Protein AF-A0A2E1BDR2-F1 (afdb_monomer)

Foldseek 3Di:
DDPDDDPDPVVVVVVVVVVVVVDDPVVVVVVVLVVCVVVVHPVVVVVVVVVCVVLVPDPQVVQVVVCVVVVHDGDDDPD

Structure (mmCIF, N/CA/C/O backbone):
data_AF-A0A2E1BDR2-F1
#
_entry.id   AF-A0A2E1BDR2-F1
#
loop_
_atom_site.group_PDB
_atom_site.id
_atom_site.type_symbol
_atom_site.label_atom_id
_atom_site.label_alt_id
_atom_site.label_comp_id
_atom_site.label_asym_id
_atom_site.label_entity_id
_atom_site.label_seq_id
_atom_site.pdbx_PDB_ins_code
_atom_site.Cartn_x
_atom_site.Cartn_y
_atom_site.Cartn_z
_atom_site.occupancy
_atom_site.B_iso_or_equiv
_atom_site.auth_seq_id
_atom_site.auth_comp_id
_atom_site.auth_asym_id
_atom_site.auth_atom_id
_atom_site.pdbx_PDB_model_num
ATOM 1 N N . PHE A 1 1 ? 15.204 10.442 -17.692 1.00 81.19 1 PHE A N 1
ATOM 2 C CA . PHE A 1 1 ? 15.560 9.219 -16.947 1.00 81.19 1 PHE A CA 1
ATOM 3 C C . PHE A 1 1 ? 14.738 8.077 -17.518 1.00 81.19 1 PHE A C 1
ATOM 5 O O . PHE A 1 1 ? 13.563 8.298 -17.784 1.00 81.19 1 PHE A O 1
ATOM 12 N N . ALA A 1 2 ? 15.350 6.920 -17.755 1.00 92.00 2 ALA A N 1
ATOM 13 C CA . ALA A 1 2 ? 14.680 5.698 -18.194 1.00 92.00 2 ALA A CA 1
ATOM 14 C C . ALA A 1 2 ? 15.250 4.533 -17.376 1.00 92.00 2 ALA A C 1
ATOM 16 O O . ALA A 1 2 ? 16.449 4.532 -17.102 1.00 92.00 2 ALA A O 1
ATOM 17 N N . ALA A 1 3 ? 14.396 3.595 -16.961 1.00 91.06 3 ALA A N 1
ATOM 18 C CA . ALA A 1 3 ? 14.826 2.411 -16.214 1.00 91.06 3 ALA A CA 1
ATOM 19 C C . ALA A 1 3 ? 15.584 1.409 -17.105 1.00 91.06 3 ALA A C 1
ATOM 21 O O . ALA A 1 3 ? 16.490 0.745 -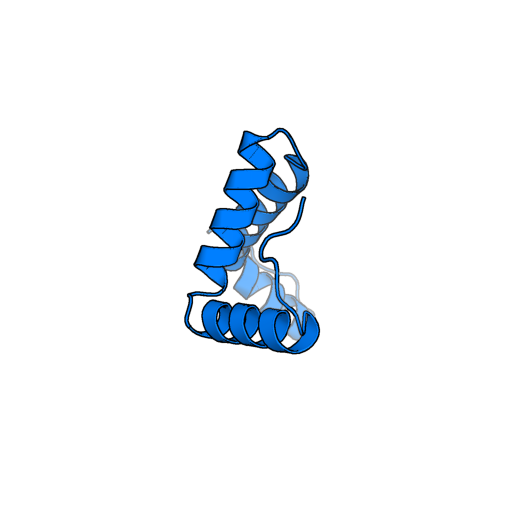16.624 1.00 91.06 3 ALA A O 1
ATOM 22 N N . GLU A 1 4 ? 15.239 1.359 -18.395 1.00 96.00 4 GLU A N 1
ATOM 23 C CA . GLU A 1 4 ? 15.799 0.468 -19.415 1.00 96.00 4 GLU A CA 1
ATOM 24 C C . GLU A 1 4 ? 15.718 1.187 -20.777 1.00 96.00 4 GLU A C 1
ATOM 26 O O . GLU A 1 4 ? 14.800 1.987 -20.998 1.00 96.00 4 GLU A O 1
ATOM 31 N N . ILE A 1 5 ? 16.655 0.922 -21.694 1.00 96.56 5 ILE A N 1
ATOM 32 C CA . ILE A 1 5 ? 16.582 1.369 -23.095 1.00 96.56 5 ILE A CA 1
ATOM 33 C C . ILE A 1 5 ? 16.461 0.121 -23.969 1.00 96.56 5 ILE A C 1
ATOM 35 O O . ILE A 1 5 ? 17.374 -0.697 -23.991 1.00 96.56 5 ILE A O 1
ATOM 39 N N . ALA A 1 6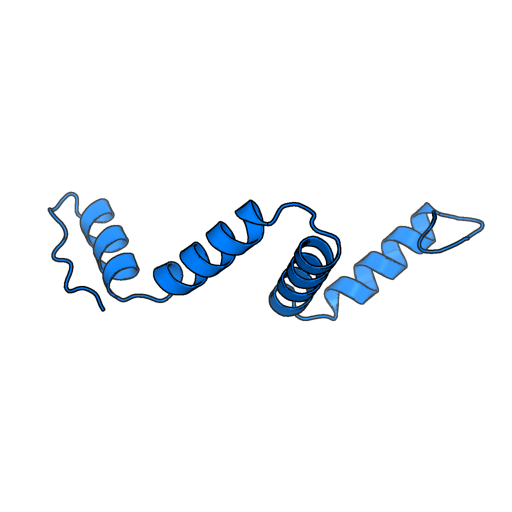 ? 15.355 -0.001 -24.703 1.00 97.44 6 ALA A N 1
ATOM 40 C CA . ALA A 1 6 ? 15.066 -1.152 -25.555 1.00 97.44 6 ALA A CA 1
ATOM 41 C C . ALA A 1 6 ? 14.432 -0.718 -26.884 1.00 97.44 6 ALA A C 1
ATOM 43 O O . ALA A 1 6 ? 13.758 0.312 -26.944 1.00 97.44 6 ALA A O 1
ATOM 44 N N . GLU A 1 7 ? 14.628 -1.521 -27.935 1.00 97.75 7 GLU A N 1
ATOM 45 C CA . GLU A 1 7 ? 13.996 -1.297 -29.246 1.00 97.75 7 GLU A CA 1
ATOM 46 C C . GLU A 1 7 ? 12.467 -1.444 -29.174 1.00 97.75 7 GLU A C 1
ATOM 48 O O . GLU A 1 7 ? 11.744 -0.643 -29.764 1.00 97.75 7 GLU A O 1
ATOM 53 N N . ASP A 1 8 ? 11.975 -2.411 -28.392 1.00 98.00 8 ASP A N 1
ATOM 54 C CA . ASP A 1 8 ? 10.560 -2.550 -28.036 1.00 98.00 8 ASP A CA 1
ATOM 55 C C . ASP A 1 8 ? 10.358 -2.240 -26.546 1.00 98.00 8 ASP A C 1
ATOM 57 O O . ASP A 1 8 ? 10.511 -3.090 -25.665 1.00 98.00 8 ASP A O 1
ATOM 61 N N . ALA A 1 9 ? 9.987 -0.992 -26.260 1.00 97.75 9 ALA A N 1
ATOM 62 C CA . ALA A 1 9 ? 9.731 -0.530 -24.899 1.00 97.75 9 ALA A CA 1
ATOM 63 C C . ALA A 1 9 ? 8.546 -1.245 -24.229 1.00 97.75 9 ALA A C 1
ATOM 65 O O . ALA A 1 9 ? 8.505 -1.342 -23.003 1.00 97.75 9 ALA A O 1
ATOM 66 N N . ARG A 1 10 ? 7.571 -1.741 -25.007 1.00 97.88 10 ARG A N 1
ATOM 67 C CA . ARG A 1 10 ? 6.415 -2.449 -24.450 1.00 97.88 10 ARG A CA 1
ATOM 68 C C . ARG A 1 10 ? 6.839 -3.825 -23.967 1.00 97.88 10 ARG A C 1
ATOM 70 O O . ARG A 1 10 ? 6.488 -4.177 -22.846 1.00 97.88 10 ARG A O 1
ATOM 77 N N . ALA A 1 11 ? 7.581 -4.570 -24.785 1.00 98.31 11 ALA A N 1
ATOM 78 C CA . ALA A 1 11 ? 8.118 -5.869 -24.387 1.00 98.31 11 ALA A CA 1
ATOM 79 C C . ALA A 1 11 ? 8.973 -5.740 -23.115 1.00 98.31 11 ALA A C 1
ATOM 81 O O . ALA A 1 11 ? 8.676 -6.391 -22.118 1.00 98.31 11 ALA A O 1
ATOM 82 N N . ALA A 1 12 ? 9.911 -4.786 -23.094 1.00 98.06 12 ALA A N 1
ATOM 83 C CA . ALA A 1 12 ? 10.757 -4.536 -21.927 1.00 98.06 12 ALA A CA 1
ATOM 84 C C . ALA A 1 12 ? 9.956 -4.176 -20.659 1.00 98.06 12 ALA A C 1
ATOM 86 O O . ALA A 1 12 ? 10.284 -4.622 -19.563 1.00 98.06 12 ALA A O 1
ATOM 87 N N . ALA A 1 13 ? 8.875 -3.398 -20.785 1.00 97.88 13 ALA A N 1
ATOM 88 C CA . ALA A 1 13 ? 8.014 -3.081 -19.646 1.00 97.88 13 ALA A CA 1
ATOM 89 C C . ALA A 1 13 ? 7.298 -4.319 -19.077 1.00 97.88 13 ALA A C 1
ATOM 91 O O . ALA A 1 13 ? 7.139 -4.413 -17.858 1.00 97.88 13 ALA A O 1
ATOM 92 N N . PHE A 1 14 ? 6.876 -5.260 -19.930 1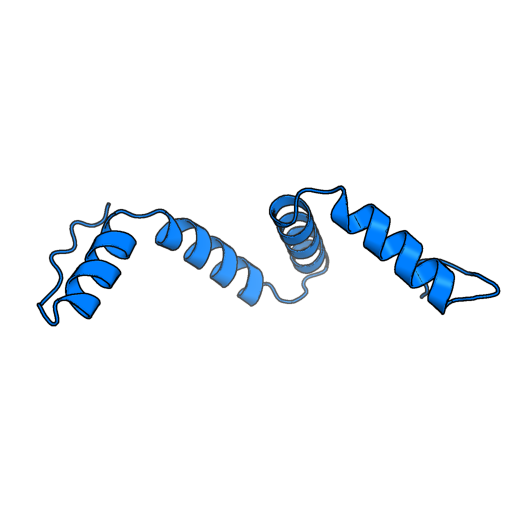.00 98.19 14 PHE A N 1
ATOM 93 C CA . PHE A 1 14 ? 6.286 -6.523 -19.475 1.00 98.19 14 PHE A CA 1
ATOM 94 C C . PHE A 1 14 ? 7.324 -7.428 -18.814 1.00 98.19 14 PHE A C 1
ATOM 96 O O . PHE A 1 14 ? 7.032 -7.966 -17.753 1.00 98.19 14 PHE A O 1
ATOM 103 N N . ASP A 1 15 ? 8.542 -7.504 -19.348 1.00 97.75 15 ASP A N 1
ATOM 104 C CA . ASP A 1 15 ? 9.621 -8.282 -18.729 1.00 97.75 15 ASP A CA 1
ATOM 105 C C . ASP A 1 15 ? 9.970 -7.749 -17.325 1.00 97.75 15 ASP A C 1
ATOM 107 O O . ASP A 1 15 ? 10.129 -8.515 -16.371 1.00 97.75 15 ASP A O 1
ATOM 111 N N . ILE A 1 16 ? 10.019 -6.419 -17.159 1.00 96.75 16 ILE A N 1
ATOM 112 C CA . ILE A 1 16 ? 10.204 -5.777 -15.847 1.00 96.75 16 ILE A CA 1
ATOM 113 C C . ILE A 1 16 ? 9.041 -6.116 -14.904 1.00 96.75 16 ILE A C 1
ATOM 115 O O . ILE A 1 16 ? 9.266 -6.415 -13.727 1.00 96.75 16 ILE A O 1
ATOM 119 N N . ALA A 1 17 ? 7.800 -6.063 -15.397 1.00 95.94 17 ALA A N 1
ATOM 120 C CA . ALA A 1 17 ? 6.625 -6.401 -14.600 1.00 95.94 17 ALA A CA 1
ATOM 121 C C . ALA A 1 17 ? 6.651 -7.871 -14.154 1.00 95.94 17 ALA A C 1
ATOM 123 O O . ALA A 1 17 ? 6.427 -8.144 -12.975 1.00 95.94 17 ALA A O 1
ATOM 124 N N . ASP A 1 18 ? 7.000 -8.797 -15.047 1.00 97.31 18 ASP A N 1
ATOM 125 C CA . ASP A 1 18 ? 7.132 -10.222 -14.738 1.00 97.31 18 ASP A CA 1
ATOM 126 C C . ASP A 1 18 ? 8.215 -10.470 -13.680 1.00 97.31 18 ASP A C 1
ATOM 128 O O . ASP A 1 18 ? 8.000 -11.224 -12.727 1.00 97.31 18 ASP A O 1
ATOM 132 N N . GLY A 1 19 ? 9.345 -9.761 -13.766 1.00 95.44 19 GLY A N 1
ATOM 133 C CA . GLY A 1 19 ? 10.371 -9.773 -12.723 1.00 95.44 19 GLY A CA 1
ATOM 134 C C . GLY A 1 19 ? 9.849 -9.279 -11.368 1.00 95.44 19 GLY A C 1
ATOM 135 O O . GLY A 1 19 ? 10.131 -9.885 -10.332 1.00 95.44 19 GLY A O 1
ATOM 136 N N . ALA A 1 20 ? 9.041 -8.216 -11.356 1.00 94.19 20 ALA A N 1
ATOM 137 C CA . ALA A 1 20 ? 8.439 -7.691 -10.132 1.00 94.19 20 ALA A CA 1
ATOM 138 C C . ALA A 1 20 ? 7.438 -8.673 -9.500 1.00 94.19 20 ALA A C 1
ATOM 140 O O . ALA A 1 20 ? 7.379 -8.770 -8.272 1.00 94.19 20 ALA A O 1
ATOM 141 N N . LEU A 1 21 ? 6.697 -9.444 -10.306 1.00 95.50 21 LEU A N 1
ATOM 142 C CA . LEU A 1 21 ? 5.763 -10.467 -9.816 1.00 95.50 21 LEU A CA 1
ATOM 143 C C . LEU A 1 21 ? 6.461 -11.596 -9.043 1.00 95.50 21 LEU A C 1
ATOM 145 O O . LEU A 1 21 ? 5.838 -12.221 -8.186 1.00 95.50 21 LEU A O 1
ATOM 149 N N . ALA A 1 22 ? 7.751 -11.839 -9.293 1.00 94.75 22 ALA A N 1
ATOM 150 C CA . ALA A 1 22 ? 8.546 -12.813 -8.544 1.00 94.75 22 ALA A CA 1
ATOM 151 C C . ALA A 1 22 ? 8.998 -12.310 -7.154 1.00 94.75 22 ALA 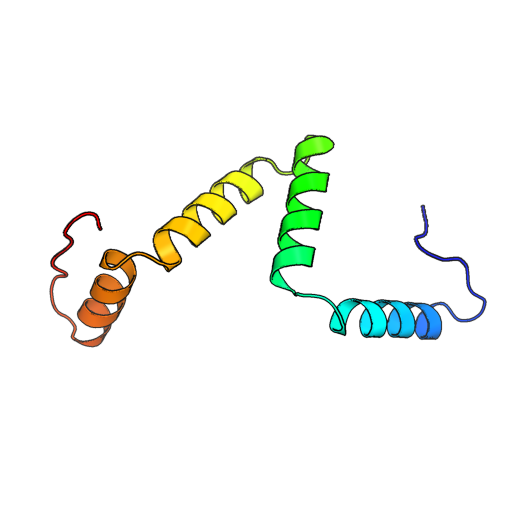A C 1
ATOM 153 O O . ALA A 1 22 ? 9.610 -13.060 -6.390 1.00 94.75 22 ALA A O 1
ATOM 154 N N . THR A 1 23 ? 8.714 -11.051 -6.809 1.00 94.31 23 THR A N 1
ATOM 155 C CA . THR A 1 23 ? 9.094 -10.438 -5.528 1.00 94.31 23 THR A CA 1
ATOM 156 C C . THR A 1 23 ? 7.931 -10.419 -4.535 1.00 94.31 23 THR A C 1
ATOM 158 O O . THR A 1 23 ? 6.761 -10.529 -4.898 1.00 94.31 23 THR A O 1
ATOM 161 N N . SER A 1 24 ? 8.232 -10.243 -3.245 1.00 94.00 24 SER A N 1
ATOM 162 C CA . SER A 1 24 ? 7.189 -9.931 -2.264 1.00 94.00 24 SER A CA 1
ATOM 163 C C . SER A 1 24 ? 6.638 -8.530 -2.528 1.00 94.00 24 SER A C 1
ATOM 165 O O . SER A 1 24 ? 7.363 -7.547 -2.371 1.00 94.00 24 SER A O 1
ATOM 167 N N . ALA A 1 25 ? 5.346 -8.432 -2.854 1.00 89.88 25 ALA A N 1
ATOM 168 C CA . ALA A 1 25 ? 4.672 -7.149 -3.068 1.00 89.88 25 ALA A CA 1
ATOM 169 C C . ALA A 1 25 ? 4.852 -6.197 -1.873 1.00 89.88 25 ALA A C 1
ATOM 171 O O . ALA A 1 25 ? 5.122 -5.014 -2.060 1.00 89.88 25 ALA A O 1
ATOM 172 N N . TYR A 1 26 ? 4.806 -6.732 -0.648 1.00 87.44 26 TYR A N 1
ATOM 173 C CA . TYR A 1 26 ? 5.014 -5.951 0.571 1.00 87.44 26 TYR A CA 1
ATOM 174 C C . TYR A 1 26 ? 6.453 -5.430 0.701 1.00 87.44 26 TYR A C 1
ATOM 176 O O . TYR A 1 26 ? 6.673 -4.290 1.100 1.00 87.44 26 TYR A O 1
ATOM 184 N N . ALA A 1 27 ? 7.449 -6.240 0.327 1.00 89.75 27 ALA A N 1
ATOM 185 C CA . ALA A 1 27 ? 8.844 -5.804 0.348 1.00 89.75 27 ALA A CA 1
ATOM 186 C C . ALA A 1 27 ? 9.106 -4.710 -0.699 1.00 89.75 27 ALA A C 1
ATOM 188 O O . ALA A 1 27 ? 9.777 -3.723 -0.400 1.00 89.75 27 ALA A O 1
ATOM 189 N N . THR A 1 28 ? 8.545 -4.863 -1.900 1.00 92.88 28 THR A N 1
ATOM 190 C CA . THR A 1 28 ? 8.644 -3.886 -2.993 1.00 92.88 28 THR A CA 1
ATOM 191 C C . THR A 1 28 ? 7.975 -2.563 -2.623 1.00 92.88 28 THR A C 1
ATOM 193 O O . THR A 1 28 ? 8.547 -1.495 -2.844 1.00 92.88 28 THR A O 1
ATOM 196 N N . GLU A 1 29 ? 6.808 -2.623 -1.984 1.00 88.7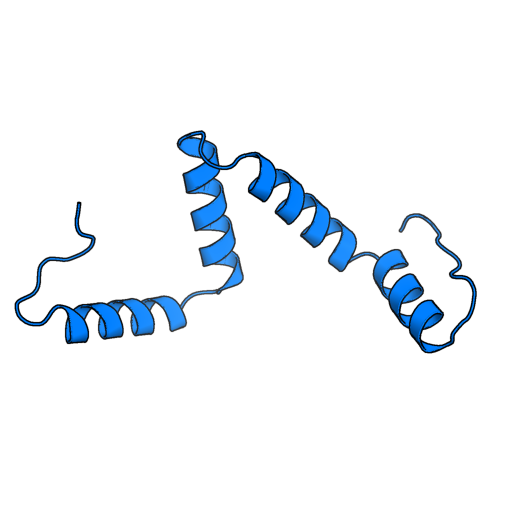5 29 GLU A N 1
ATOM 197 C CA . GLU A 1 29 ? 6.115 -1.452 -1.450 1.00 88.75 29 GLU A CA 1
ATOM 198 C C . GLU A 1 29 ? 6.957 -0.735 -0.378 1.00 88.75 29 GLU A C 1
ATOM 200 O O . GLU A 1 29 ? 7.215 0.462 -0.503 1.00 88.75 29 GLU A O 1
ATOM 205 N N . ILE A 1 30 ? 7.481 -1.462 0.619 1.00 87.31 30 ILE A N 1
ATOM 206 C CA . ILE A 1 30 ? 8.364 -0.894 1.655 1.00 87.31 30 ILE A CA 1
ATOM 207 C C . ILE A 1 30 ? 9.618 -0.260 1.041 1.00 87.31 30 ILE A C 1
ATOM 209 O O . ILE A 1 30 ? 10.018 0.832 1.447 1.00 87.31 30 ILE A O 1
ATOM 213 N N . ALA A 1 31 ? 10.242 -0.912 0.059 1.00 91.06 31 ALA A N 1
ATOM 214 C CA . ALA A 1 31 ? 11.424 -0.376 -0.607 1.00 91.06 31 ALA A CA 1
ATOM 215 C C . ALA A 1 31 ? 11.112 0.947 -1.322 1.00 91.06 31 ALA A C 1
ATOM 217 O O . ALA A 1 31 ? 11.879 1.907 -1.216 1.00 91.06 31 ALA A O 1
ATOM 218 N N . LYS A 1 32 ? 9.961 1.040 -2.000 1.00 89.44 32 LYS A N 1
ATOM 219 C CA . LYS A 1 32 ? 9.529 2.273 -2.672 1.00 89.44 32 LYS A CA 1
ATOM 220 C C . LYS A 1 32 ? 9.312 3.416 -1.680 1.00 89.44 32 LYS A C 1
ATOM 222 O O . LYS A 1 32 ? 9.745 4.544 -1.916 1.00 89.44 32 LYS A O 1
ATOM 227 N N . TYR A 1 33 ? 8.703 3.088 -0.555 1.00 86.75 33 TYR A N 1
ATOM 228 C CA . TYR A 1 33 ? 8.486 3.961 0.587 1.00 86.75 33 TYR A CA 1
ATOM 229 C C . TYR A 1 33 ? 9.801 4.496 1.186 1.00 86.75 33 TYR A C 1
ATOM 231 O O . TYR A 1 33 ? 9.964 5.707 1.357 1.00 86.75 33 TYR A O 1
ATOM 239 N N . MET A 1 34 ? 10.791 3.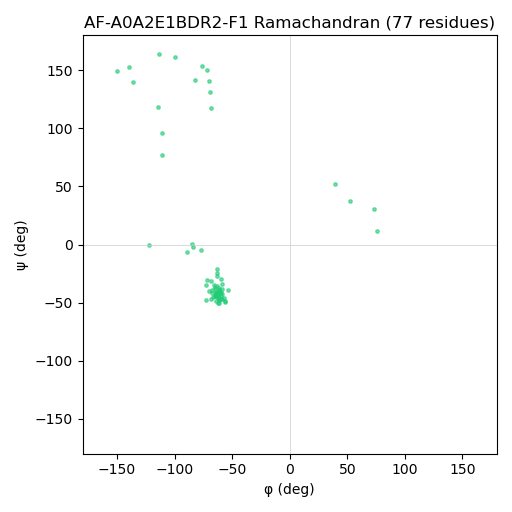625 1.404 1.00 85.62 34 MET A N 1
ATOM 240 C CA . MET A 1 34 ? 12.129 4.020 1.864 1.00 85.62 34 MET A CA 1
ATOM 241 C C . MET A 1 34 ? 12.829 4.980 0.891 1.00 85.62 34 MET A C 1
ATOM 243 O O . MET A 1 34 ? 13.452 5.946 1.335 1.00 85.62 34 MET A O 1
ATOM 247 N N . LEU A 1 35 ? 12.707 4.748 -0.422 1.00 87.88 35 LEU A N 1
ATOM 248 C CA . LEU A 1 35 ? 13.267 5.642 -1.439 1.00 87.88 35 LEU A CA 1
ATOM 249 C C . LEU A 1 35 ? 12.626 7.032 -1.369 1.00 87.88 35 LEU A C 1
ATOM 251 O O . LEU A 1 35 ? 13.351 8.020 -1.276 1.00 87.88 35 LEU A O 1
ATOM 255 N N . HIS A 1 36 ? 11.293 7.118 -1.346 1.00 86.56 36 HIS A N 1
ATOM 256 C CA . HIS A 1 36 ? 10.596 8.404 -1.230 1.00 86.56 36 HIS A CA 1
ATOM 257 C C . HIS A 1 36 ? 11.036 9.174 0.019 1.00 86.56 36 HIS A C 1
ATOM 259 O O . HIS A 1 36 ? 11.479 10.320 -0.085 1.00 86.56 36 HIS A O 1
ATOM 265 N N . ALA A 1 37 ? 11.052 8.510 1.178 1.00 84.06 37 ALA A N 1
ATOM 266 C CA . ALA A 1 37 ? 11.509 9.112 2.426 1.00 84.06 37 ALA A CA 1
ATOM 267 C C . ALA A 1 37 ? 12.949 9.651 2.331 1.00 84.06 37 ALA A C 1
ATOM 269 O O . ALA A 1 37 ? 13.212 10.781 2.754 1.00 84.06 37 ALA A O 1
ATOM 270 N N . GLY A 1 38 ? 13.865 8.861 1.756 1.00 84.50 38 GLY A N 1
ATOM 271 C CA . GLY A 1 38 ? 15.276 9.214 1.585 1.00 84.50 38 GLY A CA 1
ATOM 272 C C . GLY A 1 38 ? 15.502 10.421 0.672 1.00 84.50 38 GLY A C 1
ATOM 273 O O . GLY A 1 38 ? 16.362 11.249 0.964 1.00 84.50 38 GLY A O 1
ATOM 274 N N . PHE A 1 39 ? 14.690 10.574 -0.378 1.00 88.12 39 PHE A N 1
ATOM 275 C CA . PHE A 1 39 ? 14.718 11.742 -1.269 1.00 88.12 39 PHE A CA 1
ATOM 276 C C . PHE A 1 39 ? 13.889 12.931 -0.755 1.00 88.12 39 PHE A C 1
ATOM 278 O O . PHE A 1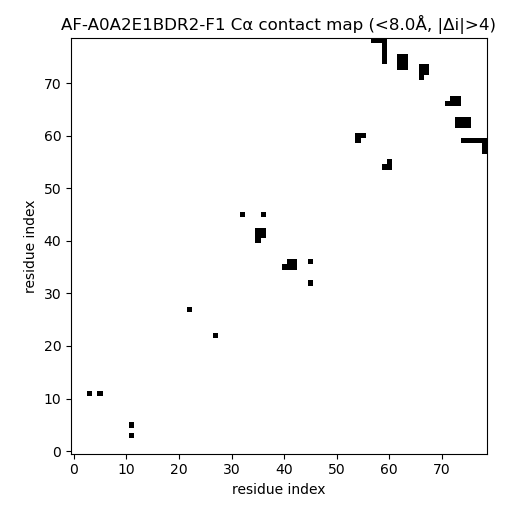 39 ? 13.862 13.988 -1.380 1.00 88.12 39 PHE A O 1
ATOM 285 N N . GLY A 1 40 ? 13.249 12.795 0.410 1.00 84.25 40 GLY A N 1
ATOM 286 C CA . GLY A 1 40 ? 12.398 13.834 0.988 1.00 84.25 40 GLY A CA 1
ATOM 287 C C . GLY A 1 40 ? 11.031 13.969 0.317 1.00 84.25 40 GLY A C 1
ATOM 288 O O . GLY A 1 40 ? 10.317 14.926 0.606 1.00 84.25 40 GLY A O 1
ATOM 289 N N . GLU A 1 41 ? 10.659 13.013 -0.527 1.00 82.31 41 GLU A N 1
ATOM 290 C CA . GLU A 1 41 ? 9.347 12.926 -1.153 1.00 82.31 41 GLU A CA 1
ATOM 291 C C . GLU A 1 41 ? 8.342 12.270 -0.200 1.00 82.31 41 GLU A C 1
ATOM 293 O O . GLU A 1 41 ? 8.675 11.341 0.534 1.00 82.31 41 GLU A O 1
ATOM 298 N N . ASP A 1 42 ? 7.112 12.784 -0.212 1.00 78.81 42 ASP A N 1
ATOM 299 C CA . ASP A 1 42 ? 5.916 12.181 0.389 1.00 78.81 42 ASP A CA 1
ATOM 300 C C . ASP A 1 42 ? 6.112 11.480 1.752 1.00 78.81 42 ASP A C 1
ATOM 302 O O . ASP A 1 42 ? 5.738 10.330 1.992 1.00 78.81 42 ASP A O 1
ATOM 306 N N . ARG A 1 43 ? 6.716 12.203 2.701 1.00 77.25 43 ARG A N 1
ATOM 307 C CA . ARG A 1 43 ? 6.904 11.704 4.074 1.00 77.25 43 ARG A CA 1
ATOM 308 C C . ARG A 1 43 ? 5.578 11.451 4.799 1.00 77.25 43 ARG A C 1
ATOM 310 O O . ARG A 1 43 ? 5.562 10.702 5.772 1.00 77.25 43 ARG A O 1
ATOM 317 N N . ALA A 1 44 ? 4.487 12.076 4.355 1.00 83.88 44 ALA A N 1
ATOM 318 C CA . ALA A 1 44 ? 3.158 11.865 4.917 1.00 83.88 44 ALA A CA 1
ATOM 319 C C . ALA A 1 44 ? 2.650 10.450 4.605 1.00 83.88 44 ALA A C 1
ATOM 321 O O . ALA A 1 44 ? 2.264 9.743 5.537 1.00 83.88 44 ALA A O 1
ATOM 322 N N . ALA A 1 45 ? 2.776 9.988 3.354 1.00 80.56 45 ALA A N 1
ATOM 323 C CA . ALA A 1 45 ? 2.372 8.636 2.964 1.00 80.56 45 ALA A CA 1
ATOM 324 C C . ALA A 1 45 ? 3.103 7.537 3.755 1.00 80.56 45 ALA A C 1
ATOM 326 O O . ALA A 1 45 ? 2.511 6.515 4.107 1.00 80.56 45 ALA A O 1
ATOM 327 N N . MET A 1 46 ? 4.373 7.761 4.114 1.00 81.31 46 MET A N 1
ATOM 328 C CA . MET A 1 46 ? 5.125 6.857 4.995 1.00 81.31 46 MET A CA 1
ATOM 329 C C . MET A 1 46 ? 4.499 6.715 6.379 1.00 81.31 46 MET A C 1
ATOM 331 O O . MET A 1 46 ? 4.360 5.606 6.898 1.00 81.31 46 MET A O 1
ATOM 335 N N . ILE A 1 47 ? 4.154 7.847 6.994 1.00 83.50 47 ILE A N 1
ATOM 336 C CA . ILE A 1 47 ? 3.575 7.889 8.339 1.00 83.50 47 ILE A CA 1
ATOM 337 C C . ILE A 1 47 ? 2.203 7.213 8.326 1.00 83.50 47 ILE A C 1
ATOM 339 O O . ILE A 1 47 ? 1.916 6.392 9.199 1.00 83.50 47 ILE A O 1
ATOM 343 N N . GLU A 1 48 ? 1.384 7.502 7.315 1.00 84.50 48 GLU A N 1
ATOM 344 C CA . GLU A 1 48 ? 0.068 6.885 7.149 1.00 84.50 48 GLU A CA 1
ATOM 345 C C . GLU A 1 48 ? 0.163 5.379 6.904 1.00 84.50 48 GLU A C 1
ATOM 347 O O . GLU A 1 48 ? -0.597 4.617 7.504 1.00 84.50 48 GLU A O 1
ATOM 352 N N . THR A 1 49 ? 1.123 4.929 6.094 1.00 84.12 49 THR A N 1
ATOM 353 C CA . THR A 1 49 ? 1.316 3.500 5.818 1.00 84.12 49 THR A CA 1
ATOM 354 C C . THR A 1 49 ? 1.775 2.745 7.059 1.00 84.12 49 THR A C 1
ATOM 356 O O . THR A 1 49 ? 1.219 1.693 7.378 1.00 84.12 49 THR A O 1
ATOM 359 N N . LEU A 1 50 ? 2.745 3.285 7.805 1.00 83.06 50 LEU A N 1
ATOM 360 C CA . LEU A 1 50 ? 3.198 2.682 9.062 1.00 83.06 50 LEU A CA 1
ATOM 361 C C . LEU A 1 50 ? 2.057 2.614 10.083 1.00 83.06 50 LEU A C 1
ATOM 363 O O . LEU A 1 50 ? 1.824 1.560 10.677 1.00 83.06 50 LEU A O 1
ATOM 367 N N . GLY A 1 51 ? 1.316 3.713 10.256 1.00 84.00 51 GLY A N 1
ATOM 368 C CA . GLY A 1 51 ? 0.148 3.762 11.137 1.00 84.00 51 GLY A CA 1
ATOM 369 C C . GLY A 1 51 ? -0.921 2.743 10.740 1.00 84.00 51 GLY A C 1
ATOM 370 O O . GLY A 1 51 ? -1.397 1.978 11.580 1.00 84.00 51 GLY A O 1
ATOM 371 N N . SER A 1 52 ? -1.242 2.675 9.449 1.00 84.06 52 SER A N 1
ATOM 372 C CA . SER A 1 52 ? -2.233 1.746 8.904 1.00 84.06 52 SER A CA 1
ATOM 373 C C . SER A 1 52 ? -1.809 0.291 9.074 1.00 84.06 52 SER A C 1
ATOM 375 O O . SER A 1 52 ? -2.626 -0.525 9.495 1.00 84.06 52 SER A O 1
ATOM 377 N N . GLY A 1 53 ? -0.538 -0.039 8.825 1.00 83.50 53 GLY A N 1
ATOM 378 C CA . GLY A 1 53 ? -0.001 -1.386 9.028 1.00 83.50 53 GLY A CA 1
ATOM 379 C C . GLY A 1 53 ? -0.063 -1.832 10.491 1.00 83.50 53 GLY A C 1
ATOM 380 O O . GLY A 1 53 ? -0.515 -2.941 10.776 1.00 83.50 53 GLY A O 1
ATOM 381 N N . MET A 1 54 ? 0.313 -0.955 11.428 1.00 82.81 54 MET A N 1
ATOM 382 C CA . MET A 1 54 ? 0.252 -1.255 12.865 1.00 82.81 54 MET A CA 1
ATOM 383 C C . MET A 1 54 ? -1.186 -1.479 13.349 1.00 82.81 54 MET A C 1
ATOM 385 O O . MET A 1 54 ? -1.447 -2.427 14.088 1.00 82.81 54 MET A O 1
ATOM 389 N N . ILE A 1 55 ? -2.135 -0.645 12.911 1.00 86.88 55 ILE A N 1
ATOM 390 C CA . ILE A 1 55 ? -3.549 -0.796 13.281 1.00 86.88 55 ILE A CA 1
ATOM 391 C C . ILE A 1 55 ? -4.193 -1.995 12.578 1.00 86.88 55 ILE A C 1
ATOM 393 O O . ILE A 1 55 ? -5.016 -2.675 13.181 1.00 86.88 55 ILE A O 1
ATOM 397 N N . ALA A 1 56 ? -3.824 -2.307 11.335 1.00 86.50 56 ALA A N 1
ATOM 398 C CA . ALA A 1 56 ? -4.418 -3.416 10.586 1.00 86.50 56 ALA A CA 1
ATOM 399 C C . ALA A 1 56 ? -4.239 -4.780 11.273 1.00 86.50 56 ALA A C 1
ATOM 401 O O . ALA A 1 56 ? -5.096 -5.654 11.109 1.00 86.50 56 ALA A O 1
ATOM 402 N N . ALA A 1 57 ? -3.158 -4.946 12.038 1.00 84.19 57 ALA A N 1
ATOM 403 C CA . ALA A 1 57 ? -2.848 -6.159 12.786 1.00 84.19 57 ALA A CA 1
ATOM 404 C C . ALA A 1 57 ? -3.433 -6.191 14.214 1.00 84.19 57 ALA A C 1
ATOM 406 O O . ALA A 1 57 ? -3.318 -7.218 14.882 1.00 84.19 57 ALA A O 1
ATOM 407 N N . SER A 1 58 ? -4.046 -5.103 14.698 1.00 89.81 58 SER A N 1
ATOM 408 C CA . SER A 1 58 ? -4.534 -5.021 16.080 1.00 89.81 58 SER A CA 1
ATOM 409 C C . SER A 1 58 ? -5.832 -5.801 16.301 1.00 89.81 58 SER A C 1
ATOM 411 O O . SER A 1 58 ? -6.655 -5.978 15.390 1.00 89.81 58 SER A O 1
ATOM 413 N N . ALA A 1 59 ? -6.055 -6.238 17.544 1.00 92.06 59 ALA A N 1
ATOM 414 C CA . ALA A 1 59 ? -7.320 -6.864 17.916 1.00 92.06 59 ALA A CA 1
ATOM 415 C C . ALA A 1 59 ? -8.472 -5.846 17.885 1.00 92.06 59 ALA A C 1
ATOM 417 O O . ALA A 1 59 ? -9.594 -6.200 17.516 1.00 92.06 59 ALA A O 1
ATOM 418 N N . ASP A 1 60 ? -8.195 -4.574 18.178 1.00 94.50 60 ASP A N 1
ATOM 419 C CA . ASP A 1 60 ? -9.170 -3.489 18.058 1.00 94.50 60 ASP A CA 1
ATOM 420 C C . ASP A 1 60 ? -9.673 -3.300 16.618 1.00 94.50 60 ASP A C 1
ATOM 422 O O . ASP A 1 60 ? -10.870 -3.083 16.417 1.00 94.50 60 ASP A O 1
ATOM 426 N N . LYS A 1 61 ? -8.825 -3.462 15.591 1.00 93.94 61 LYS A N 1
ATOM 427 C CA . LYS A 1 61 ? -9.296 -3.442 14.196 1.00 93.94 61 LYS A CA 1
ATOM 428 C C . LYS A 1 61 ? -10.251 -4.600 13.921 1.00 93.94 61 LYS A C 1
ATOM 430 O O . LYS A 1 61 ? -11.276 -4.404 13.265 1.00 93.94 61 LYS A O 1
ATOM 435 N N . ALA A 1 62 ? -9.935 -5.802 14.403 1.00 95.25 62 ALA A N 1
ATOM 436 C CA . ALA A 1 62 ? -10.806 -6.964 14.233 1.00 95.25 62 ALA A CA 1
ATOM 437 C C . ALA A 1 62 ? -12.165 -6.764 14.933 1.00 95.25 62 ALA A C 1
ATOM 439 O O . ALA A 1 62 ? -13.208 -6.998 14.320 1.00 95.25 62 ALA A O 1
ATOM 440 N N . GLU A 1 63 ? -12.161 -6.261 16.170 1.00 96.69 63 GLU A N 1
ATOM 441 C CA . GLU A 1 63 ? -13.372 -5.931 16.933 1.00 96.69 63 GLU A CA 1
ATOM 442 C C . GLU A 1 63 ? -14.193 -4.827 16.260 1.00 96.69 63 GLU A C 1
ATOM 444 O O . GLU A 1 63 ? -15.409 -4.956 16.144 1.00 96.69 63 GLU A O 1
ATOM 449 N N . GLY A 1 64 ? -13.554 -3.766 15.763 1.00 96.19 64 GLY A N 1
ATOM 450 C CA . GLY A 1 64 ? -14.240 -2.685 15.057 1.00 96.19 64 GLY A CA 1
ATOM 451 C C . GLY A 1 64 ? -14.981 -3.185 13.816 1.00 96.19 64 GLY A C 1
ATOM 452 O O . GLY A 1 64 ? -16.148 -2.850 13.612 1.00 96.19 64 GLY A O 1
ATOM 453 N N . VAL A 1 65 ? -14.336 -4.052 13.023 1.00 97.06 65 VAL A N 1
ATOM 454 C CA . VAL A 1 65 ? -14.957 -4.684 11.848 1.00 97.06 65 VAL A CA 1
ATOM 455 C C . VAL A 1 65 ? -16.118 -5.598 12.251 1.00 97.06 65 VAL A C 1
ATOM 457 O O . VAL A 1 65 ? -17.175 -5.545 11.619 1.00 97.06 65 VAL A O 1
ATOM 460 N N . ALA A 1 66 ? -15.954 -6.422 13.289 1.00 97.88 66 ALA A N 1
ATOM 461 C CA . ALA A 1 66 ? -17.015 -7.306 13.772 1.00 97.88 66 ALA A CA 1
ATOM 462 C C . ALA A 1 66 ? -18.219 -6.508 14.303 1.00 97.88 66 ALA A C 1
ATOM 464 O O . ALA A 1 66 ? -19.349 -6.727 13.873 1.00 97.88 66 ALA A O 1
ATOM 465 N N . ALA A 1 67 ? -17.976 -5.517 15.161 1.00 98.12 67 ALA A N 1
ATOM 466 C CA . ALA A 1 67 ? -19.012 -4.668 15.735 1.00 98.12 67 ALA A CA 1
ATOM 467 C C . ALA A 1 67 ? -19.787 -3.878 14.671 1.00 98.12 67 ALA A C 1
ATOM 469 O O . ALA A 1 67 ? -21.009 -3.763 14.766 1.00 98.12 67 ALA A O 1
ATOM 470 N N . PHE A 1 68 ? -19.096 -3.385 13.635 1.00 97.88 68 PHE A N 1
ATOM 471 C CA . PHE A 1 68 ? -19.730 -2.727 12.493 1.00 97.88 68 PHE A CA 1
ATOM 472 C C . PHE A 1 68 ? -20.677 -3.673 11.745 1.00 97.88 68 PHE A C 1
ATOM 474 O O . PHE A 1 68 ? -21.824 -3.311 11.479 1.00 97.88 68 PHE A O 1
ATOM 481 N N . ARG A 1 69 ? -20.227 -4.903 11.453 1.00 98.12 69 ARG A N 1
ATOM 482 C CA . ARG A 1 69 ? -21.050 -5.930 10.788 1.00 98.12 69 ARG A CA 1
ATOM 483 C C . ARG A 1 69 ? -22.284 -6.297 11.613 1.00 98.12 69 ARG A C 1
ATOM 485 O O . ARG A 1 69 ? -23.368 -6.425 11.050 1.00 98.12 69 ARG A O 1
ATOM 492 N N . ASP A 1 70 ? -22.125 -6.385 12.929 1.00 98.38 70 ASP A N 1
ATOM 493 C CA . ASP A 1 70 ? -23.1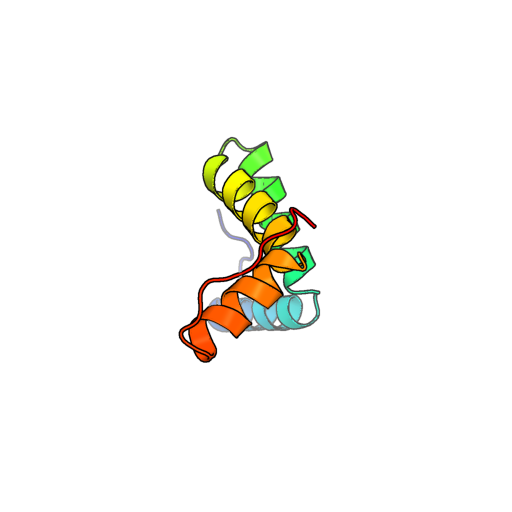91 -6.732 13.873 1.00 98.38 70 ASP A CA 1
ATOM 494 C C . ASP A 1 70 ? -24.065 -5.525 14.279 1.00 98.38 70 ASP A C 1
ATOM 496 O O . ASP A 1 70 ? -25.007 -5.679 15.056 1.00 98.38 70 ASP A O 1
ATOM 500 N N . LYS A 1 71 ? -23.760 -4.311 13.787 1.00 97.62 71 LYS A N 1
ATOM 501 C CA . LYS A 1 71 ? -24.422 -3.038 14.145 1.00 97.62 71 LYS A CA 1
ATOM 502 C C . LYS A 1 71 ? -24.490 -2.775 15.656 1.00 97.62 71 LYS A C 1
ATOM 504 O O . LYS A 1 71 ? -25.462 -2.214 16.162 1.00 97.62 71 LYS A O 1
ATOM 509 N N . ARG A 1 72 ? -23.441 -3.155 16.381 1.00 98.31 72 ARG A N 1
ATOM 510 C CA . ARG A 1 72 ? -23.295 -2.938 17.828 1.00 98.31 72 ARG A CA 1
ATOM 511 C C . ARG A 1 72 ? -22.160 -1.961 18.117 1.00 98.31 72 ARG A C 1
ATOM 513 O O . ARG A 1 72 ? -21.294 -1.721 17.279 1.00 98.31 72 ARG A O 1
ATOM 520 N N . LYS A 1 73 ? -22.127 -1.418 19.334 1.00 97.44 73 LYS A N 1
ATOM 521 C CA . LYS A 1 73 ? -20.992 -0.606 19.788 1.00 97.44 73 LYS A CA 1
ATOM 522 C C . LYS A 1 73 ? -19.752 -1.505 19.977 1.00 97.44 73 LYS A C 1
ATOM 524 O O . LYS A 1 73 ? -19.886 -2.550 20.621 1.00 97.44 73 LYS A O 1
ATOM 529 N N . PRO A 1 74 ? -18.574 -1.134 19.446 1.00 96.25 74 PRO A N 1
ATOM 530 C CA . PRO A 1 74 ? -17.341 -1.886 19.665 1.00 96.25 74 PRO A CA 1
ATOM 531 C C . PRO A 1 74 ? -16.813 -1.726 21.096 1.00 96.25 74 PRO A C 1
ATOM 533 O O . PRO A 1 74 ? -16.988 -0.676 21.722 1.00 96.25 74 PRO A O 1
ATOM 536 N N . ALA A 1 75 ? -16.132 -2.758 21.593 1.00 96.69 75 ALA A N 1
ATOM 537 C CA . ALA A 1 75 ? -15.466 -2.783 22.893 1.00 96.69 75 ALA A CA 1
ATOM 538 C C . ALA A 1 75 ? -13.935 -2.809 22.735 1.00 96.69 75 ALA A C 1
ATOM 540 O O . ALA A 1 75 ? -13.298 -3.850 22.907 1.00 96.69 75 ALA A O 1
ATOM 541 N N . PHE A 1 76 ? -13.350 -1.651 22.419 1.00 95.75 76 PHE A N 1
ATOM 542 C CA . PHE A 1 76 ? -11.904 -1.501 22.234 1.00 95.75 76 PHE A CA 1
ATOM 543 C C . PHE A 1 76 ? -11.124 -1.628 23.546 1.00 95.75 76 PHE A C 1
ATOM 545 O O . PHE A 1 76 ? -11.559 -1.140 24.592 1.00 95.75 76 PHE A O 1
ATOM 552 N N . LYS A 1 77 ? -9.962 -2.285 23.485 1.00 93.50 77 LYS A N 1
ATOM 553 C CA . LYS A 1 77 ? -9.091 -2.556 24.641 1.00 93.50 77 LYS A CA 1
ATOM 554 C C . LYS A 1 77 ? -7.675 -1.998 24.476 1.00 93.50 77 LYS A C 1
ATOM 556 O O . LYS A 1 77 ? -6.879 -2.158 25.399 1.00 93.50 77 LYS A O 1
ATOM 561 N N . GLY A 1 78 ? -7.363 -1.360 23.347 1.00 84.25 78 GLY A N 1
ATOM 562 C CA . GLY A 1 78 ? -6.051 -0.782 23.056 1.00 84.25 78 GLY A CA 1
ATOM 563 C C . GLY A 1 78 ? -4.982 -1.830 22.751 1.00 84.25 78 GLY A C 1
ATOM 564 O O . GLY A 1 78 ? -3.826 -1.628 23.116 1.00 84.25 78 GLY A O 1
ATOM 565 N N . ARG A 1 79 ? -5.368 -2.977 22.179 1.00 75.94 79 ARG A N 1
ATOM 566 C CA . ARG A 1 79 ? -4.484 -4.121 21.890 1.00 75.94 79 ARG A CA 1
ATOM 567 C C . ARG A 1 79 ? -4.765 -4.688 20.504 1.00 75.94 79 ARG A C 1
ATOM 569 O O . ARG A 1 79 ? -5.922 -4.581 20.044 1.00 75.94 79 ARG A O 1
#

Sequence (79 aa):
FAAEIAEDARAAAFDIADGALATSAYATEIAKYMLHAGFGEDRAAMIETLGSGMIAASADKAEGVAAFRDKRKPAFKGR

Radius of gyration: 19.47 Å; Cα contacts (8 Å, |Δi|>4): 31; chains: 1; bounding box: 41×27×54 Å

Secondary structure (DSSP, 8-state):
--S---SSHHHHHHHHHHHHHTS-HHHHHHHHHHHHHHHT--HHHHHHHHHHHHHHTSHHHHHHHHHHHTTS-------

pLDDT: mean 91.03, std 6.3, range [75.94, 98.38]

Solvent-accessible surface area (backbone atoms only — not comparable to full-atom values): 4762 Å² total; per-residue (Å²): 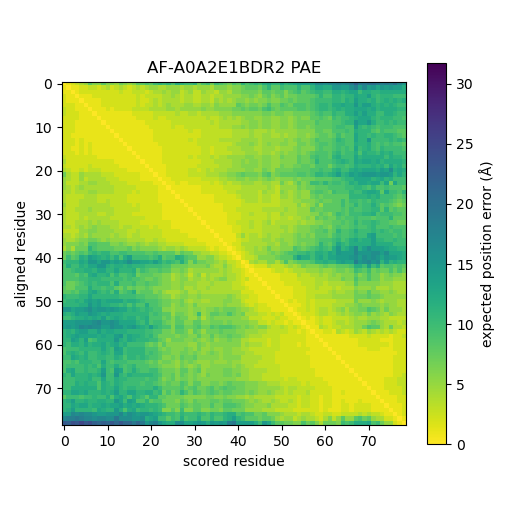141,73,98,72,89,62,97,53,59,67,61,53,51,50,54,53,49,56,58,53,68,77,46,60,67,68,59,55,50,51,51,53,47,53,51,34,48,74,73,70,38,68,59,62,60,51,53,52,49,54,53,48,56,61,45,69,73,27,55,37,46,54,43,47,55,50,19,59,75,71,74,48,85,60,86,76,78,90,73

Mean predicted aligned error: 6.05 Å

Nearest PDB structures (foldseek):
  2zqq-assembly1_F  TM=5.055E-01  e=2.425E-01  Homo sapiens
  3tlf-assembly3_E  TM=5.281E-01  e=5.442E-01  Mycobacterium avium subsp. paratuberculosis
  2uzf-assembly1_A  TM=5.579E-01  e=7.300E-01  Staphylococcus aureus
  5c9g-assembly2_F  TM=4.103E-01  e=8.456E-01  Hyphomonas neptunium ATCC 15444